Protein AF-A0A0W8F265-F1 (afdb_monomer)

Secondary structure (DSSP, 8-state):
-------------SSS--EEEEEPPTT--HHHHHHHHHHHT-EEEEEEE---BTTB----EEEEEEEEEHHHHHHHHHHHHHHHHHHHT-----

Radius of gyration: 17.51 Å; Cα contacts (8 Å, |Δi|>4): 89; chains: 1; bounding box: 40×38×41 Å

Foldseek 3Di:
DDDDDDDPDPPDDPDDQDKDWAWDDPPQDPVLVVVLCVVLVWDKDWDFDQDDDPPDPGDGDTTIITIDHPVSVVVSVVVSVVVVCVVVVPPPDD

InterPro domains:
  IPR059639 Uncharacterized protein MJ0093 [PF27275] (1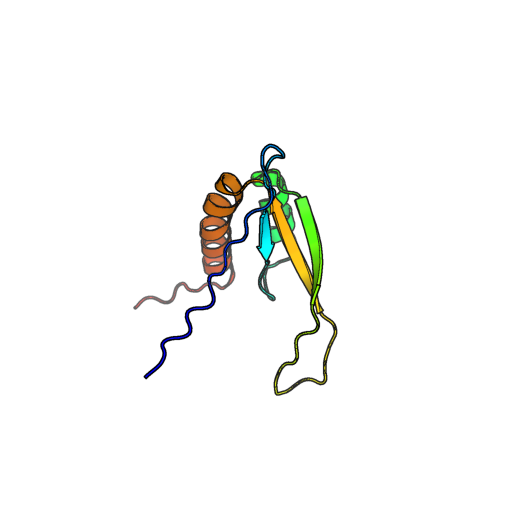9-87)

Sequence (94 aa):
MAEENPSFTDESNQGEEELYDLLIPPGVPRKMIIEIAEKFGVELANRKERMFFANMGGDERELLAFRGRKEVLEELHPYMMSELRKFVGDESPD

pLDDT: mean 72.51, std 17.43, range [44.25, 91.75]

Structure (mmCIF, N/CA/C/O backbone):
data_AF-A0A0W8F265-F1
#
_entry.id   AF-A0A0W8F265-F1
#
loop_
_atom_site.group_PDB
_atom_site.id
_atom_site.type_symbol
_atom_site.label_atom_id
_atom_site.label_alt_id
_atom_site.label_comp_id
_atom_site.label_asym_id
_atom_site.label_entity_id
_atom_site.label_seq_id
_atom_site.pdbx_PDB_ins_code
_atom_site.Cartn_x
_atom_site.Cartn_y
_atom_site.Cartn_z
_atom_site.occupancy
_atom_site.B_iso_or_equiv
_atom_site.auth_seq_id
_atom_site.auth_comp_id
_atom_site.auth_asym_id
_atom_site.auth_atom_id
_atom_site.pdbx_PDB_model_num
ATOM 1 N N . MET A 1 1 ? 32.031 14.717 32.542 1.00 46.34 1 MET A N 1
ATOM 2 C CA . MET A 1 1 ? 31.137 13.833 31.772 1.00 46.34 1 MET A CA 1
ATOM 3 C C . MET A 1 1 ? 29.727 14.252 32.121 1.00 46.34 1 MET A C 1
ATOM 5 O O . MET A 1 1 ? 29.325 14.043 33.254 1.00 46.34 1 MET A O 1
ATOM 9 N N . ALA A 1 2 ? 29.061 14.965 31.218 1.00 44.25 2 ALA A N 1
ATOM 10 C CA . ALA A 1 2 ? 27.640 15.264 31.326 1.00 44.25 2 ALA A CA 1
ATOM 11 C C . ALA A 1 2 ? 26.975 14.504 30.177 1.00 44.25 2 ALA A C 1
ATOM 13 O O . ALA A 1 2 ? 27.336 14.705 29.020 1.00 44.25 2 ALA A O 1
ATOM 14 N N . GLU A 1 3 ? 26.127 13.548 30.533 1.00 49.22 3 GLU A N 1
ATOM 15 C CA . GLU A 1 3 ? 25.294 12.784 29.614 1.00 49.22 3 GLU A CA 1
ATOM 16 C C . GLU A 1 3 ? 24.121 13.675 29.195 1.00 49.22 3 GLU A C 1
ATOM 18 O O . GLU A 1 3 ? 23.271 14.015 30.016 1.00 49.22 3 GLU A O 1
ATOM 23 N N . GLU A 1 4 ? 24.084 14.079 27.929 1.00 48.91 4 GLU A N 1
ATOM 24 C CA . GLU A 1 4 ? 22.907 14.698 27.325 1.00 48.91 4 GLU A CA 1
ATOM 25 C C . GLU A 1 4 ? 22.090 13.595 26.646 1.00 48.91 4 GLU A C 1
ATOM 27 O O . GLU A 1 4 ? 22.406 13.149 25.546 1.00 48.91 4 GLU A O 1
ATOM 32 N N . ASN A 1 5 ? 21.046 13.133 27.331 1.00 55.78 5 ASN A N 1
ATOM 33 C CA . ASN A 1 5 ? 19.925 12.438 26.705 1.00 55.78 5 ASN A CA 1
ATOM 34 C C . ASN A 1 5 ? 18.931 13.499 26.214 1.00 55.78 5 ASN A C 1
ATOM 36 O O . ASN A 1 5 ? 18.292 14.131 27.058 1.00 55.78 5 ASN A O 1
ATOM 40 N N . PRO A 1 6 ? 18.718 13.693 24.903 1.00 52.88 6 PRO A N 1
ATOM 41 C CA . PRO A 1 6 ? 17.506 14.342 24.444 1.00 52.88 6 PRO A CA 1
ATOM 42 C C . PRO A 1 6 ? 16.375 13.311 24.424 1.00 52.88 6 PRO A C 1
ATOM 44 O O . PRO A 1 6 ? 16.267 12.455 23.547 1.00 52.88 6 PRO A O 1
ATOM 47 N N . SER A 1 7 ? 15.536 13.418 25.448 1.00 47.53 7 SER A N 1
A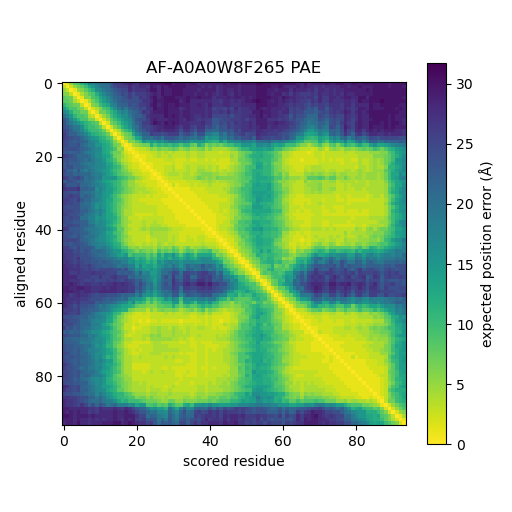TOM 48 C CA . SER A 1 7 ? 14.188 12.874 25.530 1.00 47.53 7 SER A CA 1
ATOM 49 C C . SER A 1 7 ? 13.361 13.280 24.303 1.00 47.53 7 SER A C 1
ATOM 51 O O . SER A 1 7 ? 12.935 14.428 24.189 1.00 47.53 7 SER A O 1
ATOM 53 N N . PHE A 1 8 ? 13.109 12.328 23.404 1.00 44.50 8 PHE A N 1
ATOM 54 C CA . PHE A 1 8 ? 11.994 12.394 22.461 1.00 44.50 8 PHE A CA 1
ATOM 55 C C . PHE A 1 8 ? 10.726 11.966 23.209 1.00 44.50 8 PHE A C 1
ATOM 57 O O . PHE A 1 8 ? 10.372 10.791 23.248 1.00 44.50 8 PHE A O 1
ATOM 64 N N . THR A 1 9 ? 10.076 12.917 23.870 1.00 47.97 9 THR A N 1
ATOM 65 C CA . THR A 1 9 ? 8.688 12.774 24.319 1.00 47.97 9 THR A CA 1
ATOM 66 C C . THR A 1 9 ? 7.804 13.448 23.284 1.00 47.97 9 THR A C 1
ATOM 68 O O . THR A 1 9 ? 7.656 14.669 23.294 1.00 47.97 9 THR A O 1
ATOM 71 N N . ASP A 1 10 ? 7.249 12.650 22.375 1.00 45.09 10 ASP A N 1
ATOM 72 C CA . ASP A 1 10 ? 6.121 13.064 21.545 1.00 45.09 10 ASP A CA 1
ATOM 73 C C . ASP A 1 10 ? 4.848 12.866 22.384 1.00 45.09 10 ASP A C 1
ATOM 75 O O . ASP A 1 10 ? 4.204 11.820 22.372 1.00 45.09 10 ASP A O 1
ATOM 79 N N . GLU A 1 11 ? 4.567 13.842 23.249 1.00 49.91 11 GLU A N 1
ATOM 80 C CA . GLU A 1 11 ? 3.297 13.947 23.966 1.00 49.91 11 GLU A CA 1
ATOM 81 C C . GLU A 1 11 ? 2.374 14.885 23.189 1.00 49.91 11 GLU A C 1
ATOM 83 O O . GLU A 1 11 ? 2.315 16.080 23.478 1.00 49.91 11 GLU A O 1
ATOM 88 N N . SER A 1 12 ? 1.663 14.360 22.187 1.00 47.47 12 SER A N 1
ATOM 89 C CA . SER A 1 12 ? 0.485 14.995 21.574 1.00 47.47 12 SER A CA 1
ATOM 90 C C . SER A 1 12 ? -0.272 14.000 20.682 1.00 47.47 12 SER A C 1
ATOM 92 O O . SER A 1 12 ? -0.018 13.973 19.488 1.00 47.47 12 SER A O 1
ATOM 94 N N . ASN A 1 13 ? -1.210 13.207 21.222 1.00 46.56 13 ASN A N 1
ATOM 95 C CA . ASN A 1 13 ? -2.618 13.248 20.777 1.00 46.56 13 ASN A CA 1
ATOM 96 C C . ASN A 1 13 ? -3.501 12.280 21.590 1.00 46.56 13 ASN A C 1
ATOM 98 O O . ASN A 1 13 ? -3.469 11.068 21.404 1.00 46.56 13 ASN A O 1
ATOM 102 N N . GLN A 1 14 ? -4.327 12.807 22.494 1.00 45.94 14 GLN A N 1
ATOM 103 C CA . GLN A 1 14 ? -5.380 12.025 23.142 1.00 45.94 14 GLN A CA 1
ATOM 104 C C . GLN A 1 14 ? -6.654 12.088 22.287 1.00 45.94 14 GLN A C 1
ATOM 106 O O . GLN A 1 14 ? -7.331 13.112 22.276 1.00 45.94 14 GLN A O 1
ATOM 111 N N . GLY A 1 15 ? -7.023 10.973 21.649 1.00 47.44 15 GLY A N 1
ATOM 112 C CA . GLY A 1 15 ? -8.423 10.679 21.303 1.00 47.44 15 GLY A CA 1
ATOM 113 C C . GLY A 1 15 ? -8.859 10.817 19.842 1.00 47.44 15 GLY A C 1
ATOM 114 O O . GLY A 1 15 ? -10.039 10.615 19.565 1.00 47.44 15 GLY A O 1
ATOM 115 N N . GLU A 1 16 ? -7.954 11.093 18.911 1.00 54.84 16 GLU A N 1
ATOM 116 C CA . GLU A 1 16 ? -8.213 10.931 17.476 1.00 54.84 16 GLU A CA 1
ATOM 117 C C . GLU A 1 16 ? -7.497 9.657 17.029 1.00 54.84 16 GLU A C 1
ATOM 119 O O . GLU A 1 16 ? -6.355 9.445 17.429 1.00 54.84 16 GLU A O 1
ATOM 124 N N . GLU A 1 17 ? -8.163 8.776 16.277 1.00 59.09 17 GLU A N 1
ATOM 125 C CA . GLU A 1 17 ? -7.549 7.550 15.752 1.00 59.09 17 GLU A CA 1
ATOM 126 C C . GLU A 1 17 ? -6.198 7.889 15.108 1.00 59.09 17 GLU A C 1
ATOM 128 O O . GLU A 1 17 ? -6.153 8.520 14.052 1.00 59.09 17 GLU A O 1
ATOM 133 N N . GLU A 1 18 ? -5.098 7.527 15.772 1.00 72.12 18 GLU A N 1
ATOM 134 C CA . GLU A 1 18 ? -3.756 7.848 15.304 1.00 72.12 18 GLU A CA 1
ATOM 135 C C . GLU A 1 18 ? -3.524 7.119 13.978 1.00 72.12 18 GLU A C 1
ATOM 137 O O . GLU A 1 18 ? -3.378 5.892 13.922 1.00 72.12 18 GLU A O 1
ATOM 142 N N . LEU A 1 19 ? -3.557 7.884 12.889 1.00 82.75 19 LEU A N 1
ATOM 143 C CA . LEU A 1 19 ? -3.236 7.396 11.561 1.00 82.75 19 LEU A CA 1
ATOM 144 C C . LEU A 1 19 ? -1.737 7.523 11.352 1.00 82.75 19 LEU A C 1
ATOM 146 O O . LEU A 1 19 ? -1.143 8.591 11.504 1.00 82.75 19 LEU A O 1
ATOM 150 N N . TYR A 1 20 ? -1.144 6.410 10.970 1.00 87.06 20 TYR A N 1
ATOM 151 C CA . TYR A 1 20 ? 0.267 6.295 10.683 1.00 87.06 20 TYR A CA 1
ATOM 152 C C . TYR A 1 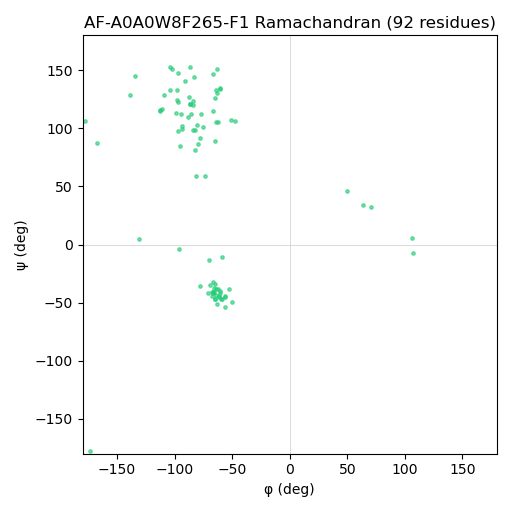20 ? 0.455 6.245 9.171 1.00 87.06 20 TYR A C 1
ATOM 154 O O . TYR A 1 20 ? -0.432 5.814 8.433 1.00 87.06 20 TYR A O 1
ATOM 162 N N . ASP A 1 21 ? 1.621 6.690 8.717 1.00 88.31 21 ASP A N 1
ATOM 163 C CA . ASP A 1 21 ? 2.019 6.628 7.316 1.00 88.31 21 ASP A CA 1
ATOM 164 C C . ASP A 1 21 ? 3.162 5.607 7.187 1.00 88.31 21 ASP A C 1
ATOM 166 O O . ASP A 1 21 ? 4.242 5.801 7.746 1.00 88.31 21 ASP A O 1
ATOM 170 N N . LEU A 1 22 ? 2.947 4.522 6.443 1.00 88.50 22 LEU A N 1
ATOM 171 C CA . LEU A 1 22 ? 3.989 3.562 6.083 1.00 88.50 22 LEU A CA 1
ATOM 172 C C . LEU A 1 22 ? 4.563 3.918 4.711 1.00 88.50 22 LEU A C 1
ATOM 174 O O . LEU A 1 22 ? 3.883 3.782 3.694 1.00 88.50 22 LEU A O 1
ATOM 178 N N . LEU A 1 23 ? 5.823 4.350 4.676 1.00 87.31 23 LEU A N 1
ATOM 179 C CA . LEU A 1 23 ? 6.512 4.726 3.442 1.00 87.31 23 LEU A CA 1
ATOM 180 C C . LEU A 1 23 ? 6.657 3.523 2.493 1.00 87.31 23 LEU A C 1
ATOM 182 O O . LEU A 1 23 ? 7.155 2.465 2.881 1.00 87.31 23 LEU A O 1
ATOM 186 N N . ILE A 1 24 ? 6.274 3.704 1.230 1.00 86.12 24 ILE A N 1
ATOM 187 C CA . ILE A 1 24 ? 6.438 2.697 0.183 1.00 86.12 24 ILE A CA 1
ATOM 188 C C . ILE A 1 24 ? 7.835 2.855 -0.425 1.00 86.12 24 ILE A C 1
ATOM 190 O O . ILE A 1 24 ? 8.153 3.925 -0.957 1.00 86.12 24 ILE A O 1
ATOM 194 N N . PRO A 1 25 ? 8.683 1.812 -0.379 1.00 81.62 25 PRO A N 1
ATOM 195 C CA . PRO A 1 25 ? 10.019 1.902 -0.938 1.00 81.62 25 PRO A CA 1
ATOM 196 C C . P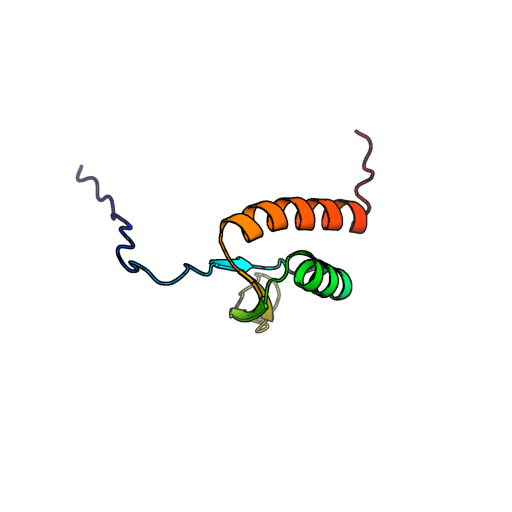RO A 1 25 ? 9.981 2.131 -2.459 1.00 81.62 25 PRO A C 1
ATOM 198 O O . PRO A 1 25 ? 9.061 1.692 -3.157 1.00 81.62 25 PRO A O 1
ATOM 201 N N . PRO A 1 26 ? 10.994 2.800 -3.026 1.00 77.06 26 PRO A N 1
ATOM 202 C CA . PRO A 1 26 ? 11.113 2.907 -4.471 1.00 77.06 26 PRO A CA 1
ATOM 203 C C . PRO A 1 26 ? 11.326 1.514 -5.081 1.00 77.06 26 PRO A C 1
ATOM 205 O O . PRO A 1 26 ? 12.167 0.748 -4.619 1.00 77.06 26 PRO A O 1
ATOM 208 N N . GLY A 1 27 ? 10.578 1.195 -6.139 1.00 76.31 27 GLY A N 1
ATOM 209 C CA . GLY A 1 27 ? 10.658 -0.099 -6.830 1.00 76.31 27 GLY A CA 1
ATOM 210 C C . GLY A 1 27 ? 9.469 -1.031 -6.589 1.00 76.31 27 GLY A C 1
ATOM 211 O O . GLY A 1 27 ? 9.352 -2.032 -7.292 1.00 76.31 27 GLY A O 1
ATOM 212 N N . VAL A 1 28 ? 8.546 -0.690 -5.680 1.00 84.50 28 VAL A N 1
ATOM 213 C CA . VAL A 1 28 ? 7.279 -1.427 -5.545 1.00 84.50 28 VAL A CA 1
ATOM 214 C C . VAL A 1 28 ? 6.435 -1.251 -6.818 1.00 84.50 28 VAL A C 1
ATOM 216 O O . VAL A 1 28 ? 6.176 -0.115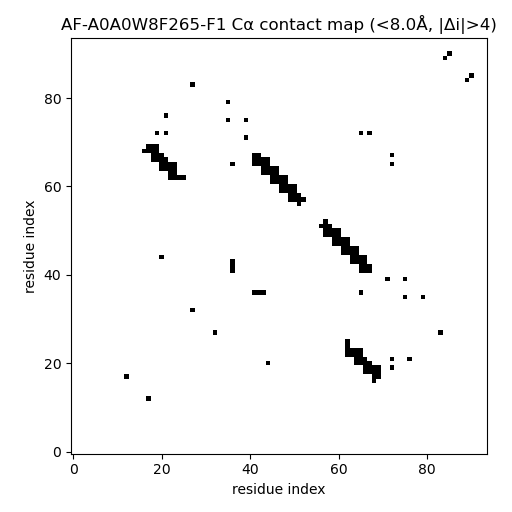 -7.232 1.00 84.50 28 VAL A O 1
ATOM 219 N N . PRO A 1 29 ? 5.981 -2.341 -7.466 1.00 87.12 29 PRO A N 1
ATOM 220 C CA . PRO A 1 29 ? 5.133 -2.248 -8.650 1.00 87.12 29 PRO A CA 1
ATOM 221 C C . PRO A 1 29 ? 3.819 -1.520 -8.353 1.00 87.12 29 PRO A C 1
ATOM 223 O O . PRO A 1 29 ? 3.118 -1.862 -7.405 1.00 87.12 29 PRO A O 1
ATOM 226 N N . ARG A 1 30 ? 3.418 -0.573 -9.214 1.00 85.94 30 ARG A N 1
ATOM 227 C CA . ARG A 1 30 ? 2.175 0.215 -9.036 1.00 85.94 30 ARG A CA 1
ATOM 228 C C . ARG A 1 30 ? 0.931 -0.651 -8.829 1.00 85.94 30 ARG A C 1
ATOM 230 O O . ARG A 1 30 ? 0.073 -0.302 -8.031 1.00 85.94 30 ARG A O 1
ATOM 237 N N . LYS A 1 31 ? 0.851 -1.781 -9.538 1.00 87.88 31 LYS A N 1
ATOM 238 C CA . LYS A 1 31 ? -0.255 -2.734 -9.404 1.00 87.88 31 LYS A CA 1
ATOM 239 C C . LYS A 1 31 ? -0.337 -3.303 -7.982 1.00 87.88 31 LYS A C 1
ATOM 241 O O .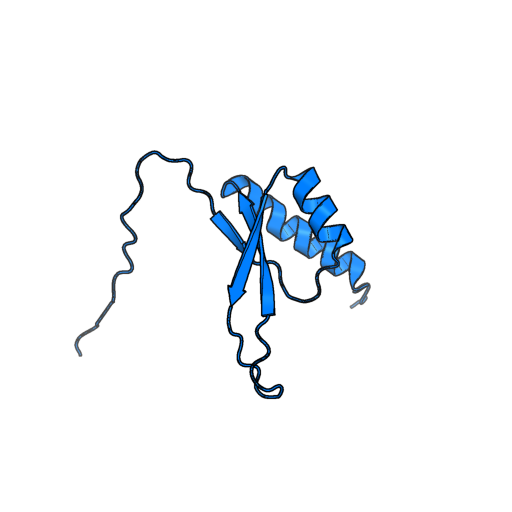 LYS A 1 31 ? -1.406 -3.274 -7.391 1.00 87.88 31 LYS A O 1
ATOM 246 N N . MET A 1 32 ? 0.805 -3.701 -7.420 1.00 87.31 32 MET A N 1
ATOM 247 C CA . MET A 1 32 ? 0.907 -4.218 -6.054 1.00 87.31 32 MET A CA 1
ATOM 248 C C . MET A 1 32 ? 0.493 -3.162 -5.022 1.00 87.31 32 MET A C 1
ATOM 250 O O . MET A 1 32 ? -0.187 -3.492 -4.060 1.00 87.31 32 MET A O 1
ATOM 254 N N . ILE A 1 33 ? 0.846 -1.889 -5.239 1.00 88.31 33 ILE A N 1
ATOM 255 C CA . ILE A 1 33 ? 0.433 -0.783 -4.358 1.00 88.31 33 ILE A CA 1
ATOM 256 C C . ILE A 1 33 ? -1.095 -0.669 -4.301 1.00 88.31 33 ILE A C 1
ATOM 258 O O . ILE A 1 33 ? -1.656 -0.575 -3.213 1.00 88.31 33 ILE A O 1
ATOM 262 N N . ILE A 1 34 ? -1.762 -0.702 -5.458 1.00 89.75 34 ILE A N 1
ATOM 263 C CA . ILE A 1 34 ? -3.228 -0.621 -5.551 1.00 89.75 34 ILE A CA 1
ATOM 264 C C . ILE A 1 34 ? -3.872 -1.853 -4.900 1.00 89.75 34 ILE A C 1
ATOM 266 O O . ILE A 1 34 ? -4.745 -1.701 -4.053 1.00 89.75 34 ILE A O 1
ATOM 270 N N . GLU A 1 35 ? -3.384 -3.057 -5.215 1.00 90.56 35 GLU A N 1
ATOM 271 C CA . GLU A 1 35 ? -3.902 -4.312 -4.649 1.00 90.56 35 GLU A CA 1
ATOM 272 C C . GLU A 1 35 ? -3.765 -4.356 -3.120 1.00 90.56 35 GLU A C 1
ATOM 274 O O . GLU A 1 35 ? -4.685 -4.783 -2.424 1.00 90.56 35 GLU A O 1
ATOM 279 N N . ILE A 1 36 ? -2.634 -3.893 -2.577 1.00 90.00 36 ILE A N 1
ATOM 280 C CA . ILE A 1 36 ? -2.414 -3.798 -1.130 1.00 90.00 36 ILE A CA 1
ATOM 281 C C . ILE A 1 36 ? -3.339 -2.742 -0.510 1.00 90.00 36 ILE A C 1
ATOM 283 O O . ILE A 1 36 ? -3.955 -3.020 0.518 1.00 90.00 36 ILE A O 1
ATOM 287 N N . ALA A 1 37 ? -3.476 -1.566 -1.131 1.00 90.25 37 ALA A N 1
ATOM 288 C CA . ALA A 1 37 ? -4.357 -0.510 -0.634 1.00 90.25 37 ALA A CA 1
ATOM 289 C C . ALA A 1 37 ? -5.818 -0.980 -0.541 1.00 90.25 37 ALA A C 1
ATOM 291 O O . ALA A 1 37 ? -6.452 -0.820 0.501 1.00 90.25 37 ALA A O 1
ATOM 292 N N . GLU A 1 38 ? -6.324 -1.635 -1.590 1.00 90.38 38 GLU A N 1
ATOM 293 C CA . GLU A 1 38 ? -7.680 -2.192 -1.621 1.00 90.38 38 GLU A CA 1
ATOM 294 C C . GLU A 1 38 ? -7.860 -3.338 -0.618 1.00 90.38 38 GLU A C 1
ATOM 296 O O . GLU A 1 38 ? -8.883 -3.409 0.063 1.00 90.38 38 GLU A O 1
ATOM 301 N N . LYS A 1 39 ? -6.865 -4.226 -0.486 1.00 90.06 39 LYS A N 1
ATOM 302 C CA . LYS A 1 39 ? -6.937 -5.391 0.407 1.00 90.06 39 LYS A CA 1
ATOM 303 C C . LYS A 1 39 ? -6.981 -5.007 1.885 1.00 90.06 39 LYS A C 1
ATOM 305 O O . LYS A 1 39 ? -7.708 -5.637 2.649 1.00 90.06 39 LYS A O 1
ATOM 310 N N . PHE A 1 40 ? -6.180 -4.024 2.285 1.00 88.50 40 PHE A N 1
ATOM 311 C CA . PHE A 1 40 ? -6.071 -3.589 3.680 1.00 88.50 40 PHE A CA 1
ATOM 312 C C . PHE A 1 40 ? -6.961 -2.380 4.000 1.00 88.50 40 PHE A C 1
ATOM 314 O O . PHE A 1 40 ? -7.036 -1.976 5.157 1.00 88.50 40 PHE A O 1
ATOM 321 N N . GLY A 1 41 ? -7.650 -1.811 3.004 1.00 87.56 41 GLY A N 1
ATOM 322 C CA . GLY A 1 41 ? -8.522 -0.650 3.186 1.00 87.56 41 GLY A CA 1
ATOM 323 C C . GLY A 1 41 ? -7.767 0.599 3.645 1.00 87.56 41 GLY A C 1
ATOM 324 O O . GLY A 1 41 ? -8.292 1.370 4.445 1.00 87.56 41 GLY A O 1
ATOM 325 N N . VAL A 1 42 ? -6.526 0.768 3.183 1.00 88.31 42 VAL A N 1
ATOM 326 C CA . VAL A 1 42 ? -5.648 1.887 3.557 1.00 88.31 42 VAL A CA 1
ATOM 327 C C . VAL A 1 42 ? -5.606 2.939 2.454 1.00 88.31 42 VAL A C 1
ATOM 329 O O . VAL A 1 42 ? -5.745 2.633 1.269 1.00 88.31 42 VAL A O 1
ATOM 332 N N . GLU A 1 43 ? -5.387 4.193 2.836 1.00 87.50 43 GLU A N 1
ATOM 333 C CA . GLU A 1 43 ? -5.301 5.301 1.887 1.00 87.50 43 GLU A CA 1
ATOM 334 C C . GLU A 1 43 ? -3.876 5.458 1.341 1.00 87.50 43 GLU A C 1
ATOM 336 O O . GLU A 1 43 ? -2.897 5.122 2.004 1.00 87.50 43 GLU A O 1
ATOM 341 N N . LEU A 1 44 ? -3.738 6.003 0.130 1.00 87.19 44 LEU A N 1
ATOM 342 C CA . LEU A 1 44 ? -2.435 6.339 -0.450 1.00 87.19 44 LEU A CA 1
ATOM 343 C C . LEU A 1 44 ? -2.152 7.830 -0.262 1.00 87.19 44 LEU A C 1
ATOM 345 O O . LEU A 1 44 ? -2.809 8.682 -0.860 1.00 87.19 44 LEU A O 1
ATOM 349 N N . ALA A 1 45 ? -1.147 8.146 0.549 1.00 85.19 45 ALA A N 1
ATOM 350 C CA . ALA A 1 45 ? -0.661 9.499 0.767 1.00 85.19 45 ALA A CA 1
ATOM 351 C C . ALA A 1 45 ? 0.571 9.777 -0.109 1.00 85.19 45 ALA A C 1
ATOM 353 O O . ALA A 1 45 ? 1.514 8.989 -0.145 1.00 85.19 45 ALA A O 1
ATOM 354 N N . ASN A 1 46 ? 0.594 10.928 -0.787 1.00 79.00 46 ASN A N 1
ATOM 355 C CA . ASN A 1 46 ? 1.780 11.405 -1.502 1.00 79.00 46 ASN A CA 1
ATOM 356 C C . ASN A 1 46 ? 2.676 12.201 -0.546 1.00 79.00 46 ASN A C 1
ATOM 358 O O . ASN A 1 46 ? 2.261 13.228 -0.004 1.00 79.00 46 ASN A O 1
ATOM 362 N N . ARG A 1 47 ? 3.924 11.767 -0.375 1.00 71.06 47 ARG A N 1
ATOM 363 C CA . ARG A 1 47 ? 4.966 12.476 0.371 1.00 71.06 47 ARG A CA 1
ATOM 364 C C . ARG A 1 47 ? 6.055 12.931 -0.595 1.00 71.06 47 ARG A C 1
ATOM 366 O O . ARG A 1 47 ? 6.750 12.132 -1.214 1.00 71.06 47 ARG A O 1
ATOM 373 N N . LYS A 1 48 ? 6.195 14.247 -0.743 1.00 61.94 48 LYS A N 1
ATOM 374 C CA . LYS A 1 48 ? 7.282 14.850 -1.520 1.00 61.94 48 LYS A CA 1
ATOM 375 C C . LYS A 1 48 ? 8.506 14.951 -0.622 1.00 61.94 48 LYS A C 1
ATOM 377 O O . LYS A 1 48 ? 8.593 15.881 0.175 1.00 61.94 48 LYS A O 1
ATOM 382 N N . GLU A 1 49 ? 9.426 14.001 -0.738 1.00 60.31 49 GLU A N 1
ATOM 383 C CA . GLU A 1 49 ? 10.708 14.066 -0.038 1.00 60.31 49 GLU A CA 1
ATOM 384 C C . GLU A 1 49 ? 11.844 14.332 -1.024 1.00 60.31 49 GLU A C 1
ATOM 386 O O . GLU A 1 49 ? 12.002 13.663 -2.047 1.00 60.31 49 GLU A O 1
ATOM 391 N N . ARG A 1 50 ? 12.657 15.345 -0.712 1.00 54.12 50 ARG A N 1
ATOM 392 C CA . ARG A 1 50 ? 13.867 15.660 -1.473 1.00 54.12 50 ARG A CA 1
ATOM 393 C C . ARG A 1 50 ? 14.964 14.680 -1.080 1.00 54.12 50 ARG A C 1
ATOM 395 O O . ARG A 1 50 ? 15.695 14.920 -0.124 1.00 54.12 50 ARG A O 1
ATOM 402 N N . MET A 1 51 ? 15.076 13.574 -1.810 1.00 54.97 51 MET A N 1
ATOM 403 C CA . MET A 1 51 ? 16.184 12.639 -1.631 1.00 54.97 51 MET A CA 1
ATOM 404 C C . MET A 1 51 ? 17.414 13.084 -2.427 1.00 54.97 51 MET A C 1
ATOM 406 O O . MET A 1 51 ? 17.380 13.221 -3.648 1.00 54.97 51 MET A O 1
ATOM 410 N N . PHE A 1 52 ? 18.529 13.253 -1.720 1.00 50.56 52 PHE A N 1
ATOM 411 C CA . PHE A 1 52 ? 19.845 13.463 -2.310 1.00 50.56 52 PHE A CA 1
ATOM 412 C C . PHE A 1 52 ? 20.550 12.110 -2.425 1.00 50.56 52 PHE A C 1
ATOM 414 O O . PHE A 1 52 ? 21.055 11.582 -1.437 1.00 50.56 52 PHE A O 1
ATOM 421 N N . PHE A 1 53 ? 20.587 11.531 -3.624 1.00 55.25 53 PHE A N 1
ATOM 422 C CA . PHE A 1 53 ? 21.425 10.362 -3.890 1.00 55.25 53 PHE A CA 1
ATOM 423 C C . PHE A 1 53 ? 22.798 10.807 -4.392 1.00 55.25 53 PHE A C 1
ATOM 425 O O . PHE A 1 53 ? 22.902 11.718 -5.210 1.00 55.25 53 PHE A O 1
ATOM 432 N N . ALA A 1 54 ? 23.850 10.114 -3.952 1.00 57.69 54 ALA A N 1
ATOM 433 C CA . ALA A 1 54 ? 25.247 10.446 -4.241 1.00 57.69 54 ALA A CA 1
ATOM 434 C C . ALA A 1 54 ? 25.625 10.489 -5.743 1.00 57.69 54 ALA A C 1
ATOM 436 O O . ALA A 1 54 ? 26.698 10.986 -6.062 1.00 57.69 54 ALA A O 1
ATOM 437 N N . ASN A 1 55 ? 24.764 10.023 -6.664 1.00 56.41 55 ASN A N 1
ATOM 438 C CA . ASN A 1 55 ? 25.064 9.921 -8.103 1.00 56.41 55 ASN A CA 1
ATOM 439 C C . ASN A 1 55 ? 24.000 10.515 -9.053 1.00 56.41 55 ASN A C 1
ATOM 441 O O . ASN A 1 55 ? 24.139 10.379 -10.266 1.00 56.41 55 ASN A O 1
ATOM 445 N N . MET A 1 56 ? 22.936 11.157 -8.561 1.00 53.06 56 MET A N 1
ATOM 446 C CA . MET A 1 56 ? 21.951 11.841 -9.416 1.00 53.06 56 MET A CA 1
ATOM 447 C C . MET A 1 56 ? 21.562 13.164 -8.768 1.00 53.06 56 MET A C 1
ATOM 449 O O . MET A 1 56 ? 21.227 13.202 -7.587 1.00 53.06 56 MET A O 1
ATOM 453 N N . GLY A 1 57 ? 21.644 14.249 -9.536 1.00 47.03 57 GLY A N 1
ATOM 454 C CA . GLY A 1 57 ? 21.383 15.604 -9.063 1.00 47.03 57 GLY A CA 1
ATOM 455 C C . GLY A 1 57 ? 19.932 15.797 -8.637 1.00 47.03 57 GLY A C 1
ATOM 456 O O . GLY 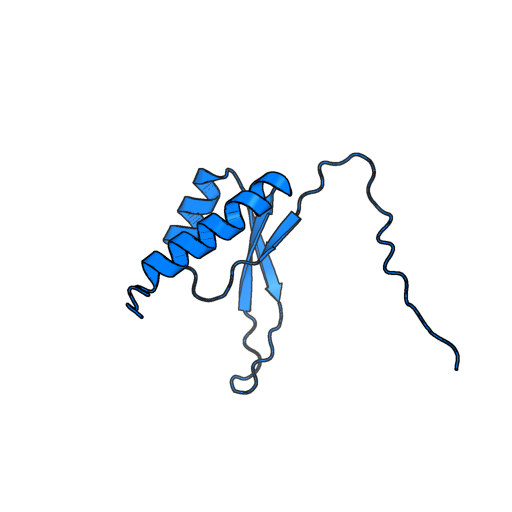A 1 57 ? 19.121 16.211 -9.448 1.00 47.03 57 GLY A O 1
ATOM 457 N N . GLY A 1 58 ? 19.637 15.518 -7.365 1.00 51.59 58 GLY A N 1
ATOM 458 C CA . GLY A 1 58 ? 18.475 16.039 -6.641 1.00 51.59 58 GLY A CA 1
ATOM 459 C C . GLY A 1 58 ? 17.129 15.890 -7.348 1.00 51.59 58 GLY A C 1
ATOM 460 O O . GLY A 1 58 ? 16.369 16.854 -7.384 1.00 51.59 58 GLY A O 1
ATOM 461 N N . ASP A 1 59 ? 16.830 14.717 -7.906 1.00 53.25 59 ASP A N 1
ATOM 462 C CA . ASP A 1 59 ? 15.504 14.455 -8.467 1.00 53.25 59 ASP A CA 1
ATOM 463 C C . ASP A 1 59 ? 14.469 14.439 -7.328 1.00 53.25 59 ASP A C 1
ATOM 465 O O . ASP A 1 59 ? 14.525 13.593 -6.431 1.00 53.25 59 ASP A O 1
ATOM 469 N N . GLU A 1 60 ? 13.536 15.397 -7.343 1.00 55.19 60 GLU A N 1
ATOM 470 C CA . GLU A 1 60 ? 12.389 15.435 -6.433 1.00 55.19 60 GLU A CA 1
ATOM 471 C C . GLU A 1 60 ? 11.536 14.187 -6.683 1.00 55.19 60 GLU A C 1
ATOM 473 O O . GLU A 1 60 ? 10.852 14.081 -7.700 1.00 55.19 60 GLU A O 1
ATOM 478 N N . ARG A 1 61 ? 11.589 13.212 -5.770 1.00 63.91 61 ARG A N 1
ATOM 479 C CA . ARG A 1 61 ? 10.795 11.989 -5.896 1.00 63.91 61 ARG A CA 1
ATOM 480 C C . ARG A 1 61 ? 9.525 12.106 -5.068 1.00 63.91 61 ARG A C 1
ATOM 482 O O . ARG A 1 61 ? 9.555 12.330 -3.861 1.00 63.91 61 ARG A O 1
ATOM 489 N N . GLU A 1 62 ? 8.396 11.942 -5.745 1.00 65.38 62 GLU A N 1
ATOM 490 C CA . GLU A 1 62 ? 7.096 11.776 -5.106 1.00 65.38 62 GLU A CA 1
ATOM 491 C C . GLU A 1 62 ? 7.029 10.345 -4.557 1.00 65.38 62 GLU A C 1
ATOM 493 O O . GLU A 1 62 ? 6.864 9.384 -5.311 1.00 65.38 62 GLU A O 1
ATOM 498 N N . LEU A 1 63 ? 7.245 10.195 -3.248 1.00 74.44 63 LEU A N 1
ATOM 499 C CA . LEU A 1 63 ? 7.098 8.923 -2.553 1.00 74.44 63 LEU A CA 1
ATOM 500 C C . LEU A 1 63 ? 5.629 8.709 -2.202 1.00 74.44 63 LEU A C 1
ATOM 502 O O . LEU A 1 63 ? 4.896 9.644 -1.879 1.00 74.44 63 LEU A O 1
ATOM 506 N N . LEU A 1 64 ? 5.204 7.455 -2.265 1.00 85.50 64 LEU A N 1
ATOM 507 C CA . LEU A 1 64 ? 3.888 7.038 -1.807 1.00 85.50 64 LEU A CA 1
ATOM 508 C C . LEU A 1 64 ? 4.019 6.485 -0.390 1.00 85.50 64 LEU A C 1
ATOM 510 O O . LEU A 1 64 ? 5.040 5.895 -0.042 1.00 85.50 64 LEU A O 1
ATOM 514 N N . ALA A 1 65 ? 2.986 6.661 0.419 1.00 89.38 65 ALA A N 1
ATOM 515 C CA . ALA A 1 65 ? 2.865 6.060 1.736 1.00 89.38 65 ALA A CA 1
ATOM 516 C C . ALA A 1 65 ? 1.462 5.472 1.907 1.00 89.38 65 ALA A C 1
ATOM 518 O O . ALA A 1 65 ? 0.490 6.041 1.412 1.00 89.38 65 ALA A O 1
ATOM 519 N N . PHE A 1 66 ? 1.352 4.351 2.612 1.00 90.56 66 PHE A N 1
ATOM 520 C CA . PHE A 1 66 ? 0.069 3.822 3.060 1.00 90.56 66 PHE A CA 1
ATOM 521 C C . PHE A 1 66 ? -0.326 4.506 4.363 1.00 90.56 66 PHE A C 1
ATOM 523 O O . PHE A 1 66 ? 0.394 4.400 5.351 1.00 90.56 66 PHE A O 1
ATOM 530 N N . ARG A 1 67 ? -1.466 5.190 4.370 1.00 88.25 67 ARG A N 1
ATOM 531 C CA . ARG A 1 67 ? -2.040 5.822 5.552 1.00 88.25 67 ARG A CA 1
ATOM 532 C C . ARG A 1 67 ? -3.113 4.925 6.149 1.00 88.25 67 ARG A C 1
ATOM 534 O O . ARG A 1 67 ? -4.069 4.558 5.467 1.00 88.25 67 ARG A O 1
ATOM 541 N N . GLY A 1 68 ? -2.971 4.589 7.424 1.00 88.06 68 GLY A N 1
ATOM 542 C CA . GLY A 1 68 ? -3.921 3.722 8.113 1.00 88.06 68 GLY A CA 1
ATOM 543 C C . GLY A 1 68 ? -3.653 3.601 9.605 1.00 88.06 68 GLY A C 1
ATOM 544 O O . GLY A 1 68 ? -2.737 4.218 10.146 1.00 88.06 68 GLY A O 1
ATOM 545 N N . ARG A 1 69 ? -4.460 2.786 10.285 1.00 89.31 69 ARG A N 1
ATOM 546 C CA . ARG A 1 69 ? -4.236 2.463 11.698 1.00 89.31 69 ARG A CA 1
ATOM 547 C C . ARG A 1 69 ? -2.956 1.651 11.856 1.00 89.31 69 ARG A C 1
ATOM 549 O O . ARG A 1 69 ? -2.647 0.812 11.010 1.00 89.31 69 ARG A O 1
ATOM 556 N N . LYS A 1 70 ? -2.265 1.848 12.978 1.00 86.75 70 LYS A N 1
ATOM 557 C CA . LYS A 1 70 ? -1.010 1.155 13.293 1.00 86.75 70 LYS A CA 1
ATOM 558 C C . LYS A 1 70 ? -1.103 -0.363 13.124 1.00 86.75 70 LYS A C 1
ATOM 560 O O . LYS A 1 70 ? -0.286 -0.934 12.416 1.00 86.75 70 LYS A O 1
ATOM 565 N N . GLU A 1 71 ? -2.137 -0.982 13.693 1.00 87.88 71 GLU A N 1
ATOM 566 C CA . GLU A 1 71 ? -2.357 -2.436 13.643 1.00 87.88 71 GLU A CA 1
ATOM 567 C C . GLU A 1 71 ? -2.403 -2.958 12.198 1.00 87.88 71 GLU A C 1
ATOM 569 O O . GLU A 1 71 ? -1.733 -3.927 11.852 1.00 87.88 71 GLU A O 1
ATOM 574 N N . VAL A 1 72 ? -3.121 -2.247 11.323 1.00 89.75 72 VAL A N 1
ATOM 575 C CA . VAL A 1 72 ? -3.252 -2.598 9.903 1.00 89.75 72 VAL A CA 1
ATOM 576 C C . VAL A 1 72 ? -1.915 -2.450 9.179 1.00 89.75 72 VAL A C 1
ATOM 578 O O . VAL A 1 72 ? -1.558 -3.297 8.364 1.00 89.75 72 VAL A O 1
ATOM 581 N N . LEU A 1 73 ? -1.152 -1.392 9.471 1.00 87.69 73 LEU A N 1
ATOM 582 C CA . LEU A 1 73 ? 0.157 -1.170 8.850 1.00 87.69 73 LEU A CA 1
ATOM 583 C C . LEU A 1 73 ? 1.209 -2.184 9.312 1.00 87.69 73 LEU A C 1
ATOM 585 O O . LEU A 1 73 ? 2.055 -2.585 8.510 1.00 87.69 73 LEU A O 1
ATOM 589 N N . GLU A 1 74 ? 1.150 -2.614 10.574 1.00 88.94 74 GLU A N 1
ATOM 590 C CA . GLU A 1 74 ? 2.026 -3.656 11.115 1.00 88.94 74 GLU A CA 1
ATOM 591 C C . GLU A 1 74 ? 1.782 -5.014 10.442 1.00 88.94 74 GLU A C 1
ATOM 593 O O . GLU A 1 74 ? 2.742 -5.744 10.202 1.00 88.94 74 GLU A O 1
ATOM 598 N N . GLU A 1 75 ? 0.541 -5.330 10.055 1.00 90.19 75 GLU A N 1
ATOM 599 C CA . GLU A 1 75 ? 0.225 -6.518 9.246 1.00 90.19 75 GLU A CA 1
ATOM 600 C C . GLU A 1 75 ? 0.554 -6.332 7.754 1.00 90.19 75 GLU A C 1
ATOM 602 O O . GLU A 1 75 ? 1.008 -7.262 7.076 1.00 90.19 75 GLU A O 1
ATOM 607 N N . LEU A 1 76 ? 0.364 -5.120 7.231 1.00 91.75 76 LEU A N 1
ATOM 608 C CA . LEU A 1 76 ? 0.622 -4.780 5.833 1.00 91.75 76 LEU A CA 1
ATOM 609 C C . LEU A 1 76 ? 2.113 -4.839 5.498 1.00 91.75 76 LEU A C 1
ATOM 611 O O . LEU A 1 76 ? 2.477 -5.335 4.433 1.00 91.75 76 LEU A O 1
ATOM 615 N N . HIS A 1 77 ? 2.988 -4.359 6.383 1.00 87.94 77 HIS A N 1
ATOM 616 C CA . HIS A 1 77 ? 4.431 -4.310 6.142 1.00 87.94 77 HIS A CA 1
ATOM 617 C C . HIS A 1 77 ? 5.059 -5.681 5.793 1.00 87.94 77 HIS A C 1
ATOM 619 O O . HIS A 1 77 ? 5.682 -5.789 4.729 1.00 87.94 77 HIS A O 1
ATOM 625 N N . PRO A 1 78 ? 4.895 -6.755 6.596 1.00 91.06 78 PRO A N 1
ATOM 626 C CA . PRO A 1 78 ? 5.429 -8.071 6.253 1.00 91.06 78 PRO A CA 1
ATOM 627 C C . PRO A 1 78 ? 4.743 -8.674 5.022 1.00 91.06 78 PRO A C 1
ATOM 629 O O . PRO A 1 78 ? 5.403 -9.367 4.244 1.00 91.06 78 PRO A O 1
ATOM 632 N N . TYR A 1 79 ? 3.455 -8.385 4.800 1.00 90.12 79 TYR A N 1
ATOM 633 C CA . TYR A 1 79 ? 2.751 -8.810 3.590 1.00 90.12 79 TYR A CA 1
ATOM 634 C C . TYR A 1 79 ? 3.363 -8.179 2.335 1.00 90.12 79 TYR A C 1
ATOM 636 O O . TYR A 1 79 ? 3.739 -8.896 1.409 1.00 90.12 79 TYR A O 1
ATOM 644 N N . MET A 1 80 ? 3.535 -6.854 2.329 1.00 88.81 80 MET A N 1
ATOM 645 C CA . MET A 1 80 ? 4.176 -6.117 1.241 1.00 88.81 80 MET A CA 1
ATOM 646 C C . MET A 1 80 ? 5.579 -6.660 0.975 1.00 88.81 80 MET A C 1
ATOM 648 O O . MET A 1 80 ? 5.930 -6.917 -0.172 1.00 88.81 80 MET A O 1
ATOM 652 N N . MET A 1 81 ? 6.372 -6.894 2.024 1.00 86.62 81 MET A N 1
ATOM 653 C CA . MET A 1 81 ? 7.725 -7.426 1.871 1.00 86.62 81 MET A CA 1
ATOM 654 C C . MET A 1 81 ? 7.734 -8.854 1.305 1.00 86.62 81 MET A C 1
ATOM 656 O O . MET A 1 81 ? 8.595 -9.189 0.494 1.00 86.62 81 MET A O 1
ATOM 660 N N . SER A 1 82 ? 6.773 -9.698 1.691 1.00 88.94 82 SER A N 1
ATOM 661 C CA . SER A 1 82 ? 6.613 -11.044 1.128 1.00 88.94 82 SER A CA 1
ATOM 662 C C . SER A 1 82 ? 6.250 -10.995 -0.357 1.00 88.94 82 SER A C 1
ATOM 664 O O . SER A 1 82 ? 6.883 -11.674 -1.165 1.00 88.94 82 SER A O 1
ATOM 666 N N . GLU A 1 83 ? 5.286 -10.155 -0.733 1.00 87.38 83 GLU A N 1
ATOM 667 C CA . GLU A 1 83 ? 4.880 -9.972 -2.129 1.00 87.38 83 GLU A CA 1
ATOM 668 C C . GLU A 1 83 ? 6.014 -9.384 -2.976 1.00 87.38 83 GLU A C 1
ATOM 670 O O . GLU A 1 83 ? 6.238 -9.827 -4.102 1.00 87.38 83 GLU A O 1
ATOM 675 N N . LEU A 1 84 ? 6.799 -8.456 -2.421 1.00 86.31 84 LEU A N 1
ATOM 676 C CA . LEU A 1 84 ? 7.990 -7.921 -3.077 1.00 86.31 84 LEU A CA 1
ATOM 677 C C . LEU A 1 84 ? 9.064 -8.982 -3.297 1.00 86.31 84 LEU A C 1
ATOM 679 O O . LEU A 1 84 ? 9.619 -9.048 -4.389 1.00 86.31 84 LEU A O 1
ATOM 683 N N . ARG A 1 85 ? 9.337 -9.840 -2.307 1.00 84.62 85 ARG A N 1
ATOM 684 C CA . ARG A 1 85 ? 10.293 -10.952 -2.462 1.00 84.62 85 ARG A CA 1
ATOM 685 C C . ARG A 1 85 ? 9.856 -11.924 -3.555 1.00 84.62 85 ARG A C 1
ATOM 687 O O . ARG A 1 85 ? 10.665 -12.275 -4.409 1.00 84.62 85 ARG A O 1
ATOM 694 N N . LYS A 1 86 ? 8.568 -12.291 -3.579 1.00 84.06 86 LYS A N 1
ATOM 695 C CA . LYS A 1 86 ? 7.989 -13.116 -4.653 1.00 84.06 86 LYS A CA 1
ATOM 696 C C . LYS A 1 86 ? 8.109 -12.435 -6.017 1.00 84.06 86 LYS A C 1
ATOM 698 O O . LYS A 1 86 ? 8.397 -13.099 -7.004 1.00 84.06 86 LYS A O 1
ATOM 703 N N . PHE A 1 87 ? 7.899 -11.120 -6.073 1.00 81.44 87 PHE A N 1
ATOM 704 C CA . PHE A 1 87 ? 7.960 -10.348 -7.313 1.00 81.44 87 PHE A CA 1
ATOM 705 C C . PHE A 1 87 ? 9.383 -10.202 -7.865 1.00 81.44 87 PHE A C 1
ATOM 707 O O . PHE A 1 87 ? 9.583 -10.317 -9.070 1.00 81.44 87 PHE A O 1
ATOM 714 N N . VAL A 1 88 ? 10.368 -9.954 -6.998 1.00 78.75 88 VAL A N 1
ATOM 715 C CA . VAL A 1 88 ? 11.783 -9.837 -7.390 1.00 78.75 88 VAL A CA 1
ATOM 716 C C . VAL A 1 88 ? 12.362 -11.193 -7.817 1.00 78.75 88 VAL A C 1
ATOM 718 O O . VAL A 1 88 ? 13.396 -11.228 -8.477 1.00 78.75 88 VAL A O 1
ATOM 721 N N . GLY A 1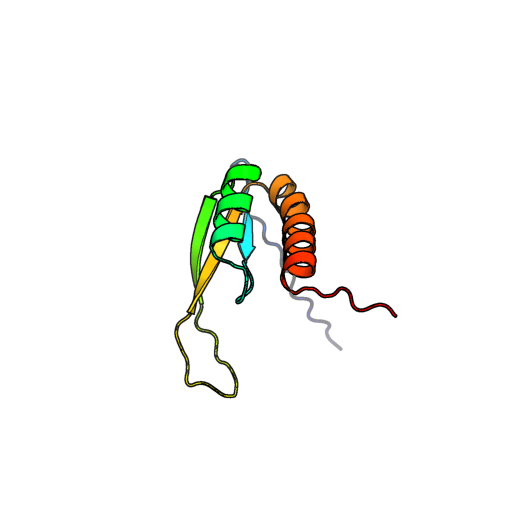 89 ? 11.667 -12.299 -7.531 1.00 66.56 89 GLY A N 1
ATOM 722 C CA . GLY A 1 89 ? 12.097 -13.630 -7.946 1.00 66.56 89 GLY A CA 1
ATOM 723 C C . GLY A 1 89 ? 13.325 -14.101 -7.176 1.00 66.56 89 GLY A C 1
ATOM 724 O O . GLY A 1 89 ? 14.137 -14.829 -7.736 1.00 66.56 89 GLY A O 1
ATOM 725 N N . ASP A 1 90 ? 13.460 -13.700 -5.906 1.00 53.97 90 ASP A N 1
ATOM 726 C CA . ASP A 1 90 ? 14.470 -14.249 -4.993 1.00 53.97 90 ASP A CA 1
ATOM 727 C C . ASP A 1 90 ? 14.048 -15.668 -4.561 1.00 53.97 90 ASP A C 1
ATOM 729 O O . ASP A 1 90 ? 13.811 -15.968 -3.397 1.00 53.97 90 ASP A O 1
ATOM 733 N N . GLU A 1 91 ? 13.899 -16.547 -5.551 1.00 49.03 91 GLU A N 1
ATOM 734 C CA . GLU A 1 91 ? 14.112 -17.982 -5.424 1.00 49.03 91 GLU A CA 1
ATOM 735 C C . GLU A 1 91 ? 15.628 -18.199 -5.538 1.00 49.03 91 GLU A C 1
ATOM 737 O O . GLU A 1 91 ? 16.118 -18.827 -6.471 1.00 49.03 91 GLU A O 1
ATOM 742 N N . SER A 1 92 ? 16.390 -17.580 -4.632 1.00 47.09 92 SER A N 1
ATOM 743 C CA . SER A 1 92 ? 17.792 -17.920 -4.421 1.00 47.09 92 SER A CA 1
ATOM 744 C C . SER A 1 92 ? 17.789 -19.141 -3.496 1.00 47.09 92 SER A C 1
ATOM 746 O O . SER A 1 92 ? 17.576 -18.962 -2.295 1.00 47.09 92 SER A O 1
ATOM 748 N N . PRO A 1 93 ? 17.922 -20.387 -3.998 1.00 49.53 93 PRO A N 1
ATOM 749 C CA . PRO A 1 93 ? 18.297 -21.485 -3.122 1.00 49.53 93 PRO A CA 1
ATOM 750 C C . PRO A 1 93 ? 19.671 -21.156 -2.520 1.00 49.53 93 PRO A C 1
ATOM 752 O O . PRO A 1 93 ? 20.552 -20.681 -3.240 1.00 49.53 93 PRO A O 1
ATOM 755 N N . ASP A 1 94 ? 19.805 -21.370 -1.210 1.00 47.50 94 ASP A N 1
ATOM 756 C CA . ASP A 1 94 ? 21.081 -21.404 -0.481 1.00 47.50 94 ASP A CA 1
ATOM 757 C C . ASP A 1 94 ? 22.194 -22.165 -1.232 1.00 47.50 94 ASP A C 1
ATOM 759 O O . ASP A 1 94 ? 21.905 -23.235 -1.826 1.00 47.50 94 ASP A O 1
#

Nearest PDB structures (foldseek):
  6cvl-assembly1_C  TM=5.216E-01  e=2.648E-01  Escherichia coli K-12
  3tuj-assembly1_C  TM=5.081E-01  e=5.086E-01  Escherichia coli K-12
  5d4o-assembly1_B  TM=4.892E-01  e=8.030E-01  Thiomonas intermedia K12
  7qri-assembly1_B  TM=4.253E-01  e=8.030E-01  Homo sapiens
  2hfv-assembly1_A  TM=3.658E-01  e=6.071E+00  Pseudomonas aeruginosa

Mean predicted aligned error: 12.94 Å

Organism: NCBI:txid938273

Solvent-accessible surface area (backbone atoms only — not comparable to full-atom values): 6148 Å² total; per-residue (Å²): 139,83,86,84,77,83,80,85,75,88,84,81,81,90,86,63,87,68,67,39,72,47,76,51,66,91,84,67,54,69,68,58,54,52,54,50,28,68,74,70,73,35,46,83,41,82,44,81,48,82,51,78,52,100,86,50,90,61,60,77,42,79,35,47,22,44,35,34,47,58,74,60,48,66,58,43,51,60,49,52,52,51,54,47,43,65,69,74,57,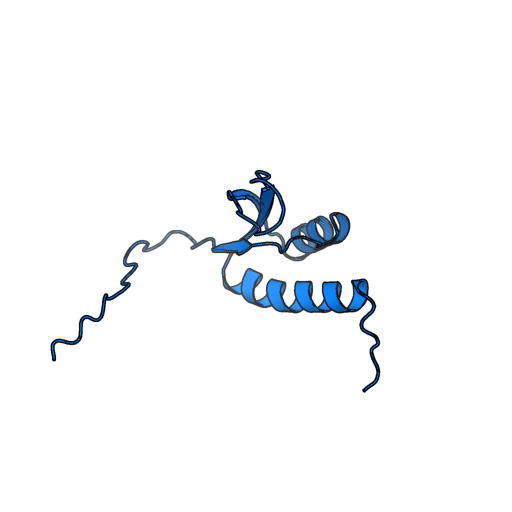73,79,70,78,132